Protein AF-A0A7Y3XGT0-F1 (afdb_monomer)

Structure (mmCIF, N/CA/C/O backbone):
data_AF-A0A7Y3XGT0-F1
#
_entry.id   AF-A0A7Y3XGT0-F1
#
loop_
_atom_site.group_PDB
_atom_site.id
_atom_site.type_symbol
_atom_site.label_atom_id
_atom_site.label_alt_id
_atom_site.label_comp_id
_atom_site.label_asym_id
_atom_site.label_entity_id
_atom_site.label_seq_id
_atom_site.pdbx_PDB_ins_code
_atom_site.Cartn_x
_atom_site.Cartn_y
_atom_site.Cartn_z
_atom_site.occupancy
_atom_site.B_iso_or_equiv
_atom_site.auth_seq_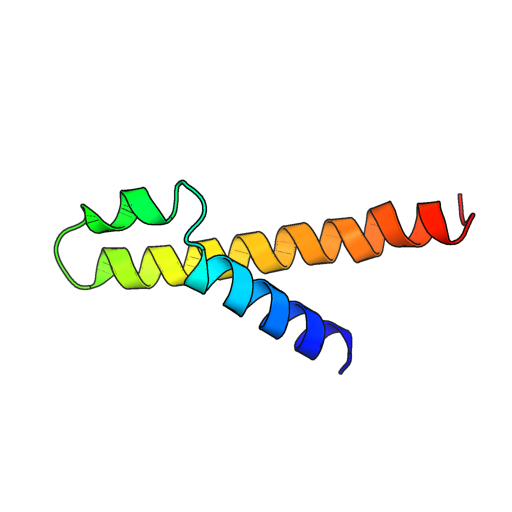id
_atom_site.auth_comp_id
_atom_site.auth_asym_id
_atom_site.auth_atom_id
_atom_site.pdbx_PDB_model_num
ATOM 1 N N . MET A 1 1 ? -2.609 -1.169 -18.145 1.00 71.94 1 MET A N 1
ATOM 2 C CA . MET A 1 1 ? -3.326 -2.430 -17.843 1.00 71.94 1 MET A CA 1
ATOM 3 C C . MET A 1 1 ? -2.477 -3.367 -16.992 1.00 71.94 1 MET A C 1
ATOM 5 O O . MET A 1 1 ? -2.889 -3.653 -15.878 1.00 71.94 1 MET A O 1
ATOM 9 N N . LEU A 1 2 ? -1.274 -3.760 -17.433 1.00 83.69 2 LEU A N 1
ATOM 10 C CA . LEU A 1 2 ? -0.388 -4.646 -16.655 1.00 83.69 2 LEU A CA 1
ATOM 11 C C . LEU A 1 2 ? -0.013 -4.094 -15.264 1.00 83.69 2 LEU A C 1
ATOM 13 O O . LEU A 1 2 ? -0.080 -4.819 -14.281 1.00 83.69 2 LEU A O 1
ATOM 17 N N . THR A 1 3 ? 0.314 -2.802 -15.167 1.00 87.06 3 THR A N 1
ATOM 18 C CA . THR A 1 3 ? 0.669 -2.135 -13.899 1.00 87.06 3 THR A CA 1
ATOM 19 C C . THR A 1 3 ? -0.470 -2.113 -12.885 1.00 87.06 3 THR A C 1
ATOM 21 O O . THR A 1 3 ? -0.227 -2.314 -11.703 1.00 87.06 3 THR A O 1
ATOM 24 N N . VAL A 1 4 ? -1.711 -1.922 -13.342 1.00 88.44 4 VAL A N 1
ATOM 25 C CA . VAL A 1 4 ? -2.901 -1.944 -12.473 1.00 88.44 4 VAL A CA 1
ATOM 26 C C . VAL A 1 4 ? -3.154 -3.360 -11.953 1.00 88.44 4 VAL A C 1
ATOM 28 O O . VAL A 1 4 ? -3.414 -3.534 -10.767 1.00 88.44 4 VAL A O 1
ATOM 31 N N . GLY A 1 5 ? -3.002 -4.377 -12.810 1.00 91.50 5 GLY A N 1
ATOM 32 C CA . GLY A 1 5 ? -3.085 -5.780 -12.393 1.00 91.50 5 GLY A CA 1
ATOM 33 C C . GLY A 1 5 ? -2.006 -6.156 -11.374 1.00 91.50 5 GLY A C 1
ATOM 34 O O . GLY A 1 5 ? -2.312 -6.771 -10.357 1.00 91.50 5 GLY A O 1
ATOM 35 N N . ALA A 1 6 ? -0.761 -5.725 -11.597 1.00 91.19 6 ALA A N 1
ATOM 36 C CA . ALA A 1 6 ? 0.340 -5.935 -10.657 1.00 91.19 6 ALA A CA 1
ATOM 37 C C . ALA A 1 6 ? 0.113 -5.208 -9.319 1.00 91.19 6 ALA A C 1
ATOM 39 O O . ALA A 1 6 ? 0.316 -5.802 -8.262 1.00 91.19 6 ALA A O 1
ATOM 40 N N . ALA A 1 7 ? -0.364 -3.958 -9.354 1.00 90.50 7 ALA A N 1
ATOM 41 C CA . ALA A 1 7 ? -0.708 -3.189 -8.159 1.00 90.50 7 ALA A CA 1
ATOM 42 C C . ALA A 1 7 ? -1.809 -3.873 -7.336 1.00 90.50 7 ALA A C 1
ATOM 44 O O . ALA A 1 7 ? -1.675 -4.000 -6.124 1.00 90.50 7 ALA A O 1
ATOM 45 N N . PHE A 1 8 ? -2.867 -4.358 -7.994 1.00 92.81 8 PHE A N 1
ATOM 46 C CA . PHE A 1 8 ? -3.955 -5.089 -7.344 1.00 92.81 8 PHE A CA 1
ATOM 47 C C . PHE A 1 8 ? -3.467 -6.386 -6.686 1.00 92.81 8 PHE A C 1
ATOM 49 O O . PHE A 1 8 ? -3.853 -6.700 -5.560 1.00 92.81 8 PHE A O 1
ATOM 56 N N . PHE A 1 9 ? -2.594 -7.130 -7.368 1.00 95.06 9 PHE A N 1
ATOM 57 C CA . PHE A 1 9 ? -2.057 -8.379 -6.834 1.00 95.06 9 PHE A CA 1
ATOM 58 C C . PHE A 1 9 ? -1.163 -8.134 -5.612 1.00 95.06 9 PHE A C 1
ATOM 60 O O . PHE A 1 9 ? -1.322 -8.798 -4.590 1.00 95.06 9 PHE A O 1
ATOM 67 N N . LEU A 1 10 ? -0.277 -7.134 -5.685 1.00 91.75 10 LEU A N 1
ATOM 68 C CA . LEU A 1 10 ? 0.545 -6.703 -4.552 1.00 91.75 10 LEU A CA 1
ATOM 69 C C . LEU A 1 10 ? -0.320 -6.239 -3.377 1.00 91.75 10 LEU A C 1
ATOM 71 O O . LEU A 1 10 ? -0.087 -6.663 -2.250 1.00 91.75 10 LEU A O 1
ATOM 75 N N . PHE A 1 11 ? -1.347 -5.432 -3.644 1.00 93.12 11 PHE A N 1
ATOM 76 C CA . PHE A 1 11 ? -2.300 -4.985 -2.631 1.00 93.12 11 PHE A CA 1
ATOM 77 C C . PHE A 1 11 ? -2.929 -6.161 -1.885 1.00 93.12 11 PHE A C 1
ATOM 79 O O . PHE A 1 11 ? -2.891 -6.187 -0.658 1.00 93.12 11 PHE A O 1
ATOM 86 N N . ARG A 1 12 ? -3.419 -7.183 -2.600 1.00 93.12 12 ARG A N 1
ATOM 87 C CA . ARG A 1 12 ? -4.002 -8.361 -1.949 1.00 93.12 12 ARG A CA 1
ATOM 88 C C . ARG A 1 12 ? -3.014 -9.162 -1.120 1.00 93.12 12 ARG A C 1
ATOM 90 O O . ARG A 1 12 ? -3.398 -9.680 -0.079 1.00 93.12 12 ARG A O 1
ATOM 97 N N . ILE A 1 13 ? -1.761 -9.259 -1.552 1.00 92.12 13 ILE A N 1
ATOM 98 C CA . ILE A 1 13 ? -0.723 -9.914 -0.753 1.00 92.12 13 ILE A CA 1
ATOM 99 C C . ILE A 1 13 ? -0.523 -9.161 0.569 1.00 92.12 13 ILE A C 1
ATOM 101 O O . ILE A 1 13 ? -0.519 -9.788 1.627 1.00 92.12 13 ILE A O 1
ATOM 105 N N . PHE A 1 14 ? -0.392 -7.833 0.530 1.00 89.81 14 PHE A N 1
ATOM 106 C CA . PHE A 1 14 ? -0.158 -7.037 1.739 1.00 89.81 14 PHE A CA 1
ATOM 107 C C . PHE A 1 14 ? -1.362 -6.991 2.677 1.00 89.81 14 PHE A C 1
ATOM 109 O O . PHE A 1 14 ? -1.172 -7.051 3.888 1.00 89.81 14 PHE A O 1
ATOM 116 N N . ASP A 1 15 ? -2.570 -6.959 2.125 1.00 87.50 15 ASP A N 1
ATOM 117 C CA . ASP A 1 15 ? -3.820 -7.013 2.881 1.00 87.50 15 ASP A CA 1
ATOM 118 C C . ASP A 1 15 ? -4.023 -8.371 3.590 1.00 87.50 15 ASP A C 1
ATOM 120 O O . ASP A 1 15 ? -4.414 -8.420 4.751 1.00 87.50 15 ASP A O 1
ATOM 124 N N . ILE A 1 16 ? -3.657 -9.491 2.950 1.00 88.00 16 ILE A N 1
ATOM 125 C CA . ILE A 1 16 ? -3.750 -10.828 3.568 1.00 88.00 16 ILE A CA 1
ATOM 126 C C . ILE A 1 16 ? -2.657 -11.045 4.624 1.00 88.00 16 ILE A C 1
ATOM 128 O O . ILE A 1 16 ? -2.924 -11.613 5.681 1.00 88.00 16 ILE A O 1
ATOM 132 N N . ILE A 1 17 ? -1.414 -10.643 4.331 1.00 85.00 17 ILE A N 1
ATOM 133 C CA . ILE A 1 17 ? -0.270 -10.861 5.232 1.00 85.00 17 ILE A CA 1
ATOM 134 C C . ILE A 1 17 ? -0.316 -9.908 6.435 1.00 85.00 17 ILE A C 1
ATOM 136 O O . ILE A 1 17 ? 0.192 -10.263 7.497 1.00 85.00 17 ILE A O 1
ATOM 140 N N . LYS A 1 18 ? -0.906 -8.714 6.278 1.00 71.25 18 LYS A N 1
ATOM 141 C CA . LYS A 1 18 ? -0.947 -7.647 7.290 1.00 71.25 18 LYS A CA 1
ATOM 142 C C . LYS A 1 18 ? 0.426 -7.370 7.913 1.00 71.25 18 LYS A C 1
ATOM 144 O O . LYS A 1 18 ? 0.644 -7.527 9.117 1.00 71.25 18 LYS A O 1
ATOM 149 N N . VAL A 1 19 ? 1.380 -6.969 7.072 1.00 73.31 19 VAL A N 1
AT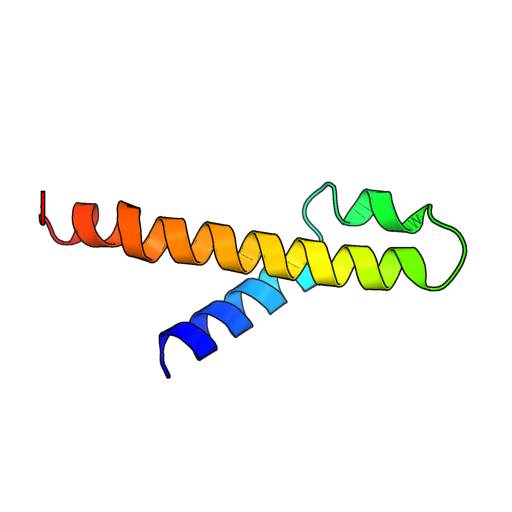OM 150 C CA . VAL A 1 19 ? 2.747 -6.639 7.513 1.00 73.31 19 VAL A CA 1
ATOM 151 C C . VAL A 1 19 ? 2.704 -5.478 8.530 1.00 73.31 19 VAL A C 1
ATOM 153 O O . VAL A 1 19 ? 1.992 -4.499 8.291 1.00 73.31 19 VAL A O 1
ATOM 156 N N . PRO A 1 20 ? 3.452 -5.541 9.651 1.00 67.81 20 PRO A N 1
ATOM 157 C CA . PRO A 1 20 ? 3.506 -4.442 10.614 1.00 67.81 20 PRO A CA 1
ATOM 158 C C . PRO A 1 20 ? 3.904 -3.110 9.951 1.00 67.81 20 PRO A C 1
ATOM 160 O O . PRO A 1 20 ? 4.859 -3.109 9.173 1.00 67.81 20 PRO A O 1
ATOM 163 N N . PRO A 1 21 ? 3.225 -1.982 10.257 1.00 63.62 21 PRO A N 1
ATOM 164 C CA . PRO A 1 21 ? 2.391 -1.738 11.426 1.00 63.62 21 PRO A CA 1
ATOM 165 C C . PRO A 1 21 ? 0.880 -1.829 11.162 1.00 63.62 21 PRO A C 1
ATOM 167 O O . PRO A 1 21 ? 0.114 -1.329 11.981 1.00 63.62 21 PRO A O 1
ATOM 170 N N . ALA A 1 22 ? 0.441 -2.431 10.051 1.00 62.16 22 ALA A N 1
ATOM 171 C CA . ALA A 1 22 ? -0.985 -2.595 9.748 1.00 62.16 22 ALA A CA 1
ATOM 172 C C . ALA A 1 22 ? -1.706 -3.305 10.913 1.00 62.16 22 ALA A C 1
ATOM 174 O O . ALA A 1 22 ? -2.547 -2.731 11.595 1.00 62.16 22 ALA A O 1
ATOM 175 N N . ASN A 1 23 ? 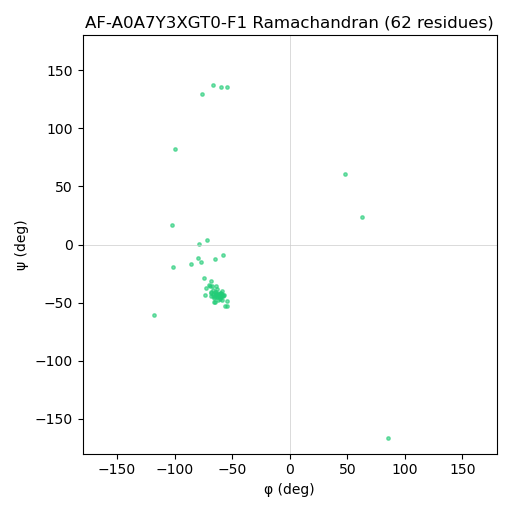-1.185 -4.455 11.330 1.00 63.53 23 ASN A N 1
ATOM 176 C CA . ASN A 1 23 ? -1.661 -5.216 12.489 1.00 63.53 23 ASN A CA 1
ATOM 177 C C . ASN A 1 23 ? -1.669 -4.489 13.863 1.00 63.53 23 ASN A C 1
ATOM 179 O O . ASN A 1 23 ? -2.221 -5.025 14.821 1.00 63.53 23 ASN A O 1
ATOM 183 N N . LEU A 1 24 ? -1.084 -3.291 14.004 1.00 65.75 24 LEU A N 1
ATOM 184 C CA . LEU A 1 24 ? -1.193 -2.459 15.217 1.00 65.75 24 LEU A CA 1
ATOM 185 C C . LEU A 1 24 ? -2.450 -1.570 15.212 1.00 65.75 24 LEU A C 1
ATOM 187 O O . LEU A 1 24 ? -2.853 -1.071 16.264 1.00 65.75 24 LEU A O 1
ATOM 191 N N . MET A 1 25 ? -3.081 -1.387 14.050 1.00 67.06 25 MET A N 1
ATOM 192 C CA . MET A 1 25 ? -4.242 -0.517 13.847 1.00 67.06 25 MET A CA 1
ATOM 193 C C . MET A 1 25 ? -5.550 -1.133 14.365 1.00 67.06 25 MET A C 1
ATOM 195 O O . MET A 1 25 ? -6.514 -0.408 14.602 1.00 67.06 25 MET A O 1
ATOM 199 N N . GLU A 1 26 ? -5.581 -2.440 14.649 1.00 64.94 26 GLU A N 1
ATOM 200 C CA . GLU A 1 26 ? -6.740 -3.126 15.248 1.00 64.94 26 GLU A CA 1
ATOM 201 C C . GLU A 1 26 ? -7.068 -2.642 16.677 1.00 64.94 26 GLU A C 1
ATOM 203 O O . GLU A 1 26 ? -8.147 -2.912 17.197 1.00 64.94 26 GLU A O 1
ATOM 208 N N . GLN A 1 27 ? -6.167 -1.881 17.310 1.00 71.88 27 GLN A N 1
ATOM 209 C CA . GLN A 1 27 ? -6.380 -1.287 18.635 1.00 71.88 27 GLN A CA 1
ATOM 210 C C . GLN A 1 27 ? -7.235 -0.010 18.595 1.00 71.88 27 GLN A C 1
ATOM 212 O O . GLN A 1 27 ? -7.656 0.481 19.646 1.00 71.88 27 GLN A O 1
ATOM 217 N N . PHE A 1 28 ? -7.495 0.550 17.408 1.00 77.44 28 PHE A N 1
ATOM 218 C CA . PHE A 1 28 ? -8.323 1.745 17.283 1.00 77.44 28 PHE A CA 1
ATOM 219 C C . PHE A 1 28 ? -9.812 1.405 17.435 1.00 77.44 28 PHE A C 1
ATOM 221 O O . PHE A 1 28 ? -10.317 0.516 16.749 1.00 77.44 28 PHE A O 1
ATOM 228 N N . PRO A 1 29 ? -10.552 2.127 18.296 1.00 74.56 29 PRO A N 1
ATOM 229 C CA . PRO A 1 29 ? -11.971 1.872 18.495 1.00 74.56 29 PRO A CA 1
ATOM 230 C C . PRO A 1 29 ? -12.793 2.191 17.235 1.00 74.56 29 PRO A C 1
ATOM 232 O O . PRO A 1 29 ? -12.617 3.229 16.594 1.00 74.56 29 PRO A O 1
ATOM 235 N N . GLY A 1 30 ? -13.746 1.311 16.917 1.00 77.19 30 GLY A N 1
ATOM 236 C CA . GLY A 1 30 ? -14.631 1.430 15.752 1.00 77.19 30 GLY A CA 1
ATOM 237 C C . GLY A 1 30 ? -14.037 0.853 14.459 1.00 77.19 30 GLY A C 1
ATOM 238 O O . GLY A 1 30 ? -13.046 0.136 14.476 1.00 77.19 30 GLY A O 1
ATOM 239 N N . GLY A 1 31 ? -14.649 1.163 13.309 1.00 81.44 31 GLY A N 1
ATOM 240 C CA . GLY A 1 31 ? -14.207 0.674 11.988 1.00 81.44 31 GLY A CA 1
ATOM 241 C C . GLY A 1 31 ? -12.902 1.291 11.458 1.00 81.44 31 GLY A C 1
ATOM 242 O O . GLY A 1 31 ? -12.509 1.011 10.328 1.00 81.44 31 GLY A O 1
ATOM 243 N N . TRP A 1 32 ? -12.236 2.137 12.249 1.00 84.75 32 TRP A N 1
ATOM 244 C CA . TRP A 1 32 ? -11.018 2.851 11.854 1.00 84.75 32 TRP A CA 1
ATOM 245 C C . TRP A 1 32 ? -9.817 1.931 11.654 1.00 84.75 32 TRP A C 1
ATOM 247 O O . TRP A 1 32 ? -9.037 2.168 10.736 1.00 84.75 32 TRP A O 1
ATOM 257 N N . GLY A 1 33 ? -9.689 0.875 12.465 1.00 83.06 33 GLY A N 1
ATOM 258 C CA . GLY A 1 33 ? -8.588 -0.081 12.334 1.00 83.06 33 GLY A CA 1
ATOM 259 C C . GLY A 1 33 ? -8.579 -0.785 10.978 1.00 83.06 33 GLY A C 1
ATOM 260 O O . GLY A 1 33 ? -7.537 -0.870 10.342 1.00 83.06 33 GLY A O 1
ATOM 261 N N . ILE A 1 34 ? -9.759 -1.183 10.491 1.00 83.44 34 ILE A N 1
ATOM 262 C CA . ILE A 1 34 ? -9.928 -1.845 9.187 1.00 83.44 34 ILE A CA 1
ATOM 263 C C . ILE A 1 34 ? -9.577 -0.886 8.044 1.00 83.44 34 ILE A C 1
ATOM 265 O O . ILE A 1 34 ? -8.823 -1.240 7.145 1.00 83.44 34 ILE A O 1
ATOM 269 N N . LEU A 1 35 ? -10.072 0.356 8.106 1.00 88.00 35 LEU A N 1
ATOM 270 C CA . LEU A 1 35 ? -9.766 1.366 7.090 1.00 88.00 35 LEU A CA 1
ATOM 271 C C . LEU A 1 35 ? -8.259 1.658 7.014 1.00 88.00 35 LEU A C 1
ATOM 273 O O . LEU A 1 35 ? -7.709 1.809 5.925 1.00 88.00 35 LEU A O 1
ATOM 277 N N . LEU A 1 36 ? -7.595 1.777 8.165 1.00 86.56 36 LEU A N 1
ATOM 278 C CA . LEU A 1 36 ? -6.161 2.053 8.226 1.00 86.56 36 LEU A CA 1
ATOM 279 C C . LEU A 1 36 ? -5.325 0.858 7.754 1.00 86.56 36 LEU A C 1
ATOM 281 O O . LEU A 1 36 ? -4.317 1.075 7.081 1.00 86.56 36 LEU A O 1
ATOM 285 N N . ASP A 1 37 ? -5.766 -0.370 8.030 1.00 85.00 37 ASP A N 1
ATOM 286 C CA . ASP A 1 37 ? -5.188 -1.597 7.468 1.00 85.00 37 ASP A CA 1
ATOM 287 C C . ASP A 1 37 ? -5.197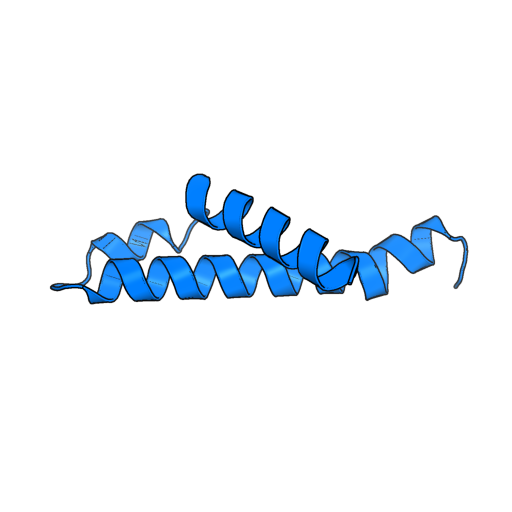 -1.572 5.935 1.00 85.00 37 ASP A C 1
ATOM 289 O O . ASP A 1 37 ? -4.142 -1.692 5.302 1.00 85.00 37 ASP A O 1
ATOM 293 N N . ASP A 1 38 ? -6.366 -1.323 5.337 1.00 87.31 38 ASP A N 1
ATOM 294 C CA . ASP A 1 38 ? -6.532 -1.251 3.883 1.00 87.31 38 ASP A CA 1
ATOM 295 C C . ASP A 1 38 ? -5.655 -0.141 3.272 1.00 87.31 38 ASP A C 1
ATOM 297 O O . ASP A 1 38 ? -4.998 -0.326 2.243 1.00 87.31 38 ASP A O 1
ATOM 301 N N . LEU A 1 39 ? -5.586 1.030 3.914 1.00 90.12 39 LEU A N 1
ATOM 302 C CA . LEU A 1 39 ? -4.751 2.142 3.447 1.00 90.12 39 LEU A CA 1
ATOM 303 C C . LEU A 1 39 ? -3.253 1.805 3.484 1.00 90.12 39 LEU A C 1
ATOM 305 O O . LEU A 1 39 ? -2.522 2.149 2.549 1.00 90.12 39 LEU A O 1
ATOM 309 N N . LEU A 1 40 ? -2.787 1.119 4.531 1.00 90.12 40 LEU A N 1
ATOM 310 C CA . LEU A 1 40 ? -1.390 0.699 4.656 1.00 90.12 40 LEU A CA 1
ATOM 311 C C . LEU A 1 40 ? -1.026 -0.381 3.634 1.00 90.12 40 LEU A C 1
ATOM 313 O O . LEU A 1 40 ? 0.027 -0.279 3.000 1.00 90.12 40 LEU A O 1
ATOM 317 N N . ALA A 1 41 ? -1.908 -1.352 3.391 1.00 90.81 41 ALA A N 1
ATOM 318 C CA . ALA A 1 41 ? -1.723 -2.336 2.325 1.00 90.81 41 ALA A CA 1
ATOM 319 C C . ALA A 1 41 ? -1.607 -1.664 0.942 1.00 90.81 41 ALA A C 1
ATOM 321 O O . ALA A 1 41 ? -0.745 -2.029 0.135 1.00 90.81 41 ALA A O 1
ATOM 322 N N . GLY A 1 42 ? -2.414 -0.627 0.685 1.00 92.38 42 GLY A N 1
ATOM 323 C CA . GLY A 1 42 ? -2.339 0.200 -0.525 1.00 92.38 42 GLY A CA 1
ATOM 324 C C . GLY A 1 42 ? -1.006 0.931 -0.670 1.00 92.38 42 GLY A C 1
ATOM 325 O O . GLY A 1 42 ? -0.396 0.926 -1.745 1.00 92.38 42 GLY A O 1
ATOM 326 N N . LEU A 1 43 ? -0.519 1.522 0.421 1.00 93.19 43 LEU A N 1
ATOM 327 C CA . LEU A 1 43 ? 0.767 2.214 0.451 1.00 93.19 43 LEU A CA 1
ATOM 328 C C . LEU A 1 43 ? 1.932 1.256 0.165 1.00 93.19 43 LEU A C 1
ATOM 330 O O . LEU A 1 43 ? 2.794 1.571 -0.658 1.00 93.19 43 LEU A O 1
ATOM 334 N N . TYR A 1 44 ? 1.940 0.071 0.778 1.00 91.06 44 TYR A N 1
ATOM 335 C CA . TYR A 1 44 ? 2.961 -0.952 0.534 1.00 91.06 44 TYR A CA 1
ATOM 336 C C . TYR A 1 44 ? 2.964 -1.459 -0.898 1.00 91.06 44 TYR A C 1
ATOM 338 O O . TYR A 1 44 ? 4.030 -1.526 -1.515 1.00 91.06 44 TYR A O 1
ATOM 346 N N . ALA A 1 45 ? 1.789 -1.735 -1.463 1.00 93.50 45 ALA A N 1
ATOM 347 C CA . ALA A 1 45 ? 1.678 -2.128 -2.860 1.00 93.50 45 ALA A CA 1
ATOM 348 C C . ALA A 1 45 ? 2.281 -1.071 -3.795 1.00 93.50 45 ALA A C 1
ATOM 350 O O . ALA A 1 45 ? 3.030 -1.413 -4.711 1.00 93.50 45 ALA A O 1
ATOM 351 N N . ASN A 1 46 ? 2.007 0.211 -3.538 1.00 94.75 46 ASN A N 1
ATOM 352 C CA . ASN A 1 46 ? 2.530 1.312 -4.341 1.00 94.75 46 ASN A CA 1
ATOM 353 C C . ASN A 1 46 ? 4.058 1.438 -4.225 1.00 94.75 46 ASN A C 1
ATOM 355 O O . ASN A 1 46 ? 4.749 1.481 -5.242 1.00 94.75 46 ASN A O 1
ATOM 359 N N . ILE A 1 4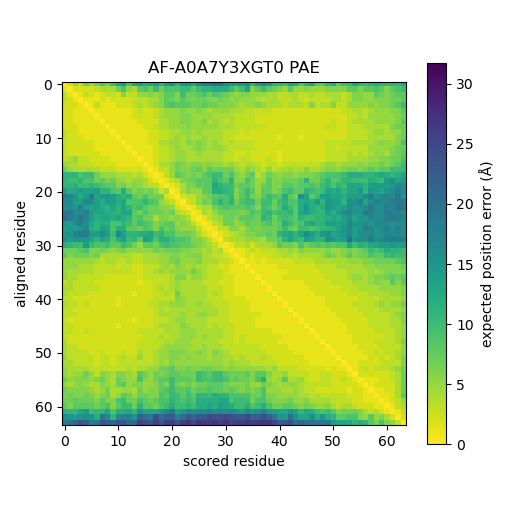7 ? 4.597 1.441 -3.002 1.00 94.62 47 ILE A N 1
ATOM 360 C CA . ILE A 1 47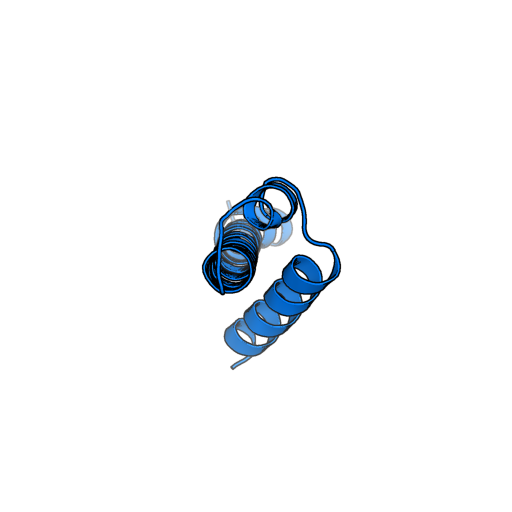 ? 6.044 1.552 -2.761 1.00 94.62 47 ILE A CA 1
ATOM 361 C C . ILE A 1 47 ? 6.796 0.411 -3.449 1.00 94.62 47 ILE A C 1
ATOM 363 O O . ILE A 1 47 ? 7.765 0.656 -4.169 1.00 94.62 47 ILE A O 1
ATOM 367 N N . VAL A 1 48 ? 6.333 -0.829 -3.280 1.00 93.31 48 VAL A N 1
ATOM 368 C CA . VAL A 1 48 ? 6.974 -2.009 -3.876 1.00 93.31 48 VAL A CA 1
ATOM 369 C C . VAL A 1 48 ? 6.896 -1.972 -5.396 1.00 93.31 48 VAL A C 1
ATOM 371 O O . VAL A 1 48 ? 7.890 -2.252 -6.066 1.00 93.31 48 VAL A O 1
ATOM 374 N N . LEU A 1 49 ? 5.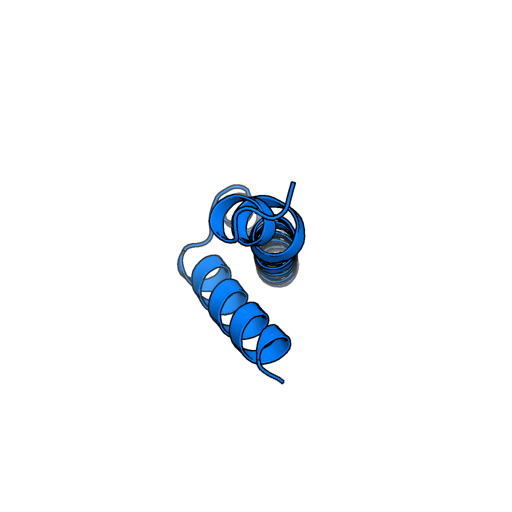756 -1.566 -5.956 1.00 93.06 49 LEU A N 1
ATOM 375 C CA . LEU A 1 49 ? 5.609 -1.431 -7.399 1.00 93.06 49 LEU A CA 1
ATOM 376 C C . LEU A 1 49 ? 6.545 -0.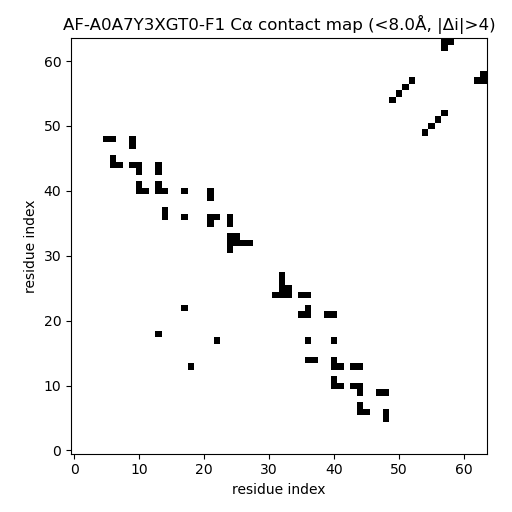356 -7.968 1.00 93.06 49 LEU A C 1
ATOM 378 O O . LEU A 1 49 ? 7.181 -0.588 -8.994 1.00 93.06 49 LEU A O 1
ATOM 382 N N . GLN A 1 50 ? 6.673 0.797 -7.308 1.00 92.50 50 GLN A N 1
ATOM 383 C CA . GLN A 1 50 ? 7.582 1.859 -7.747 1.00 92.50 50 GLN A CA 1
ATOM 384 C C . GLN A 1 50 ? 9.050 1.448 -7.643 1.00 92.50 50 GLN A C 1
ATOM 386 O O . GLN A 1 50 ? 9.809 1.696 -8.578 1.00 92.50 50 GLN A O 1
ATOM 391 N N . LEU A 1 51 ? 9.450 0.787 -6.554 1.00 92.69 51 LEU A N 1
ATOM 392 C CA . LEU A 1 51 ? 10.790 0.211 -6.410 1.00 92.69 51 LEU A CA 1
ATOM 393 C C . LEU A 1 51 ? 11.079 -0.787 -7.529 1.00 92.69 51 LEU A C 1
ATOM 395 O O . LEU A 1 51 ? 12.144 -0.751 -8.141 1.00 92.69 51 LEU A O 1
ATOM 399 N N . PHE A 1 52 ? 10.119 -1.651 -7.845 1.00 91.62 52 PHE A N 1
ATOM 400 C CA . PHE A 1 52 ? 10.300 -2.617 -8.914 1.00 91.62 52 PHE A CA 1
ATOM 401 C C . PHE A 1 52 ? 10.438 -1.936 -10.280 1.00 91.62 52 PHE A C 1
ATOM 403 O O . PHE A 1 52 ? 11.386 -2.213 -11.005 1.00 91.62 52 PHE A O 1
ATOM 410 N N . LEU A 1 53 ? 9.534 -1.021 -10.629 1.00 90.75 53 LEU A N 1
ATOM 411 C CA . LEU A 1 53 ? 9.501 -0.399 -11.955 1.00 90.75 53 LEU A CA 1
ATOM 412 C C . LEU A 1 53 ? 10.629 0.607 -12.191 1.00 90.75 53 LEU A C 1
ATOM 414 O O . LEU A 1 53 ? 11.145 0.676 -13.303 1.00 90.75 53 LEU A O 1
ATOM 418 N N . ASN A 1 54 ? 10.997 1.383 -11.171 1.00 91.00 54 ASN A N 1
ATOM 419 C CA . ASN A 1 54 ? 11.927 2.502 -11.320 1.00 91.00 54 ASN A CA 1
ATOM 420 C C . ASN A 1 54 ? 13.349 2.175 -10.857 1.00 91.00 54 ASN A C 1
ATOM 422 O O . ASN A 1 54 ? 14.273 2.879 -11.251 1.00 91.00 54 ASN A O 1
ATOM 426 N N . LEU A 1 55 ? 13.540 1.133 -10.037 1.00 88.62 55 LEU A N 1
ATOM 427 C CA . LEU A 1 55 ? 14.862 0.739 -9.545 1.00 88.62 55 LEU A CA 1
ATOM 428 C C . LEU A 1 55 ? 15.251 -0.668 -10.008 1.00 88.62 55 LEU A C 1
ATOM 430 O O . LEU A 1 55 ? 16.232 -0.822 -10.729 1.00 88.62 55 LEU A O 1
ATOM 434 N N . ALA A 1 56 ? 14.490 -1.699 -9.641 1.00 87.81 56 ALA A N 1
ATOM 435 C CA . ALA A 1 56 ? 14.887 -3.082 -9.914 1.00 87.81 56 ALA A CA 1
ATOM 436 C C . ALA A 1 56 ? 14.854 -3.429 -11.411 1.00 87.81 56 ALA A C 1
ATOM 438 O O . ALA A 1 56 ? 15.784 -4.043 -11.926 1.00 87.81 56 ALA A O 1
ATOM 439 N N . LEU A 1 57 ? 13.802 -3.027 -12.125 1.00 88.12 57 LEU A N 1
ATOM 440 C CA . LEU A 1 57 ? 13.619 -3.355 -13.536 1.00 88.12 57 LEU A CA 1
ATOM 441 C C . LEU A 1 57 ? 14.695 -2.714 -14.434 1.00 88.12 57 LEU A C 1
ATOM 443 O O . LEU A 1 57 ? 15.249 -3.441 -15.257 1.00 88.12 57 LEU A O 1
ATOM 447 N N . PRO A 1 58 ? 15.062 -1.424 -14.283 1.00 88.69 58 PRO A N 1
ATOM 448 C CA . PRO A 1 58 ? 16.184 -0.840 -15.022 1.00 88.69 58 PRO A CA 1
ATOM 449 C C . PRO A 1 58 ? 17.520 -1.536 -14.744 1.00 88.69 58 PRO A C 1
ATOM 451 O O . PRO A 1 58 ? 18.246 -1.843 -15.691 1.00 88.69 58 PRO A O 1
ATOM 454 N N . LEU A 1 59 ? 17.804 -1.858 -13.473 1.00 86.50 59 LEU A N 1
ATOM 455 C CA . LEU A 1 59 ? 19.018 -2.579 -13.070 1.00 86.50 59 LEU A CA 1
ATOM 456 C C . LEU A 1 59 ? 19.098 -3.966 -13.721 1.00 86.50 59 LEU A C 1
ATOM 458 O O . LEU A 1 59 ? 20.125 -4.332 -14.285 1.00 86.50 59 LEU A O 1
ATOM 462 N N . LEU A 1 60 ? 18.000 -4.725 -13.694 1.00 86.00 60 LEU A N 1
ATOM 463 C CA . LEU A 1 60 ?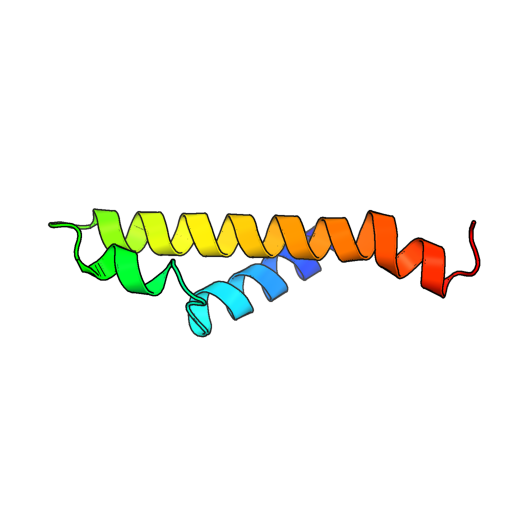 17.917 -6.054 -14.308 1.00 86.00 60 LEU A CA 1
ATOM 464 C C . LEU A 1 60 ? 17.968 -5.998 -15.839 1.00 86.00 60 LEU A C 1
ATOM 466 O O . LEU A 1 60 ? 18.481 -6.913 -16.476 1.00 86.00 60 LEU A O 1
ATOM 470 N N . ALA A 1 61 ? 17.456 -4.922 -16.435 1.00 87.81 61 ALA A N 1
ATOM 471 C CA . ALA A 1 61 ? 17.495 -4.701 -17.874 1.00 87.81 61 ALA A CA 1
ATOM 472 C C . ALA A 1 61 ? 18.862 -4.198 -18.378 1.00 87.81 61 ALA A C 1
ATOM 474 O O . ALA A 1 61 ? 18.992 -3.938 -19.575 1.00 87.81 61 ALA A O 1
ATOM 475 N N . GLY A 1 62 ? 19.858 -4.028 -17.496 1.00 80.31 62 GLY A N 1
ATOM 476 C CA . GLY A 1 62 ? 21.169 -3.473 -17.845 1.00 80.31 62 GLY A CA 1
ATOM 477 C C . GLY A 1 62 ? 21.091 -2.031 -18.353 1.00 80.31 62 GLY A C 1
ATOM 478 O O . GLY A 1 62 ? 21.941 -1.600 -19.129 1.00 80.31 62 GLY A O 1
ATOM 479 N N . ARG A 1 63 ? 20.034 -1.302 -17.976 1.00 68.81 63 ARG A N 1
ATOM 480 C CA . ARG A 1 63 ? 19.788 0.084 -18.373 1.00 68.81 63 ARG A CA 1
ATOM 481 C C . ARG A 1 63 ? 20.215 1.011 -17.241 1.00 68.81 63 ARG A C 1
ATOM 483 O O . ARG A 1 63 ? 19.377 1.441 -16.453 1.00 68.81 63 ARG A O 1
ATOM 490 N N . THR A 1 64 ? 21.509 1.296 -17.170 1.00 62.75 64 THR A N 1
ATOM 491 C CA . THR A 1 64 ? 22.113 2.335 -16.320 1.00 62.75 64 THR A CA 1
ATOM 492 C C . THR A 1 64 ? 23.284 2.961 -17.042 1.00 62.75 64 THR A C 1
ATOM 494 O O . THR A 1 64 ? 24.082 2.168 -17.592 1.00 62.75 64 THR A O 1
#

Radius of gyration: 14.42 Å; Cα contacts (8 Å, |Δi|>4): 45; chains: 1; bounding box: 37×14×37 Å

Solvent-accessible surface area (backbone atoms only — not comparable to full-atom values): 3512 Å² total; per-residue (Å²): 109,71,65,58,53,51,39,52,52,41,22,53,51,35,54,72,68,40,58,84,69,30,69,63,31,69,77,42,84,72,74,54,14,60,55,50,28,53,53,45,14,48,51,50,19,50,54,54,50,48,46,39,65,73,47,49,47,33,62,75,68,69,58,125

Sequence (64 aa):
MLTVGAAFFLFRIFDIIKVPPANLMEQFPGGWGILLDDLLAGLYANIVLQLFLNLALPLLAGRT

pLDDT: mean 84.27, std 9.67, range [62.16, 95.06]

Foldseek 3Di:
DVLVVQLVVQLVVCLVVVPPPLVVLVPDPDCRSVVSSSVVSSVRSVVVSCCCPVPVVCVVVVND

Mean predicted aligned error: 5.75 Å

Secondary structure (DSSP, 8-state):
-HHHHHHHHHHHHHHHHT-TTGGGGGGSTTTHHHHHHHHHHHHHHHHHHHHIIIIIHHHHTT--